Protein AF-A0A537MEM5-F1 (afdb_monomer_lite)

Secondary structure (DSSP, 8-state):
-HHHHHHHHHHHHHHHHHHHHHHHHHHHHHHHHHHHHHTT--HHHHHHHGGGTTHHHHHHHHHHHHHHHHHTT--HHHHHHHHHHHHHHHHHHHHHHHHHHS----------S------------------------

Foldseek 3Di:
DVVVVVLVVQLVVLVVQLVVLLVLQLVQLVVLLVVCVVVVPDLVRCVVCLVVGPVVSLVSNLVSQLSNVVSVVDDSVVSNVVSVVSSVVSSVVSSVVSVVPDDPPPCPDDDDPDDDDDDPDDDDDDDDDDDDDDDDD

Radius of gyration: 28.75 Å; chains: 1; bounding box: 69×54×74 Å

pLDDT: mean 81.08, std 21.17, range [38.53, 98.75]

Structure (mmCIF, N/CA/C/O backbone):
data_AF-A0A537MEM5-F1
#
_entry.id   AF-A0A537MEM5-F1
#
loop_
_atom_site.group_PDB
_atom_site.id
_atom_site.type_symbol
_atom_site.label_atom_id
_atom_site.label_alt_id
_atom_site.label_comp_id
_atom_site.label_asym_id
_atom_site.label_entity_id
_atom_site.label_seq_id
_atom_site.pdbx_PDB_ins_code
_atom_site.Cartn_x
_atom_site.Cartn_y
_atom_site.Cartn_z
_atom_site.occupancy
_atom_site.B_iso_or_equiv
_atom_site.auth_seq_id
_atom_site.auth_comp_id
_atom_site.auth_asym_id
_atom_site.auth_atom_id
_atom_site.pdbx_PDB_model_num
ATOM 1 N N . MET A 1 1 ? 12.668 -12.500 -34.633 1.00 56.66 1 MET A N 1
ATOM 2 C CA . MET A 1 1 ? 11.505 -13.202 -34.043 1.00 56.66 1 MET A CA 1
ATOM 3 C C . MET A 1 1 ? 11.729 -13.620 -32.585 1.00 56.66 1 MET A C 1
ATOM 5 O O . MET A 1 1 ? 10.831 -13.411 -31.787 1.00 56.66 1 MET A O 1
ATOM 9 N N . ILE A 1 2 ? 12.899 -14.153 -32.194 1.00 63.06 2 ILE A N 1
ATOM 10 C CA . ILE A 1 2 ? 13.139 -14.637 -30.811 1.00 63.06 2 ILE A CA 1
ATOM 11 C C . ILE A 1 2 ? 13.128 -13.501 -29.763 1.00 63.06 2 ILE A C 1
ATOM 13 O O . ILE A 1 2 ? 12.541 -13.655 -28.698 1.00 63.06 2 ILE A O 1
ATOM 17 N N . ALA A 1 3 ? 13.690 -12.327 -30.081 1.00 62.81 3 ALA A N 1
ATOM 18 C CA . ALA A 1 3 ? 13.730 -11.184 -29.156 1.00 62.81 3 ALA A CA 1
ATOM 19 C C . ALA A 1 3 ? 12.334 -10.652 -28.765 1.00 62.81 3 ALA A C 1
ATOM 21 O O . ALA A 1 3 ? 12.131 -10.207 -27.638 1.00 62.81 3 ALA A O 1
ATOM 22 N N . THR A 1 4 ? 11.354 -10.737 -29.669 1.00 63.81 4 THR A N 1
ATOM 23 C CA . THR A 1 4 ? 9.981 -10.281 -29.415 1.00 63.81 4 THR A CA 1
ATOM 24 C C . THR A 1 4 ? 9.230 -11.226 -28.474 1.00 63.81 4 THR A C 1
ATOM 26 O O . THR A 1 4 ? 8.445 -10.771 -27.648 1.00 63.81 4 THR A O 1
ATOM 29 N N . ALA A 1 5 ? 9.498 -12.534 -28.555 1.00 65.44 5 ALA A N 1
ATOM 30 C CA . ALA A 1 5 ? 8.875 -13.535 -27.689 1.00 65.44 5 ALA A CA 1
ATOM 31 C C . ALA A 1 5 ? 9.327 -13.403 -26.224 1.00 65.44 5 ALA A C 1
ATOM 33 O O . ALA A 1 5 ? 8.512 -13.521 -25.313 1.00 65.44 5 ALA A O 1
ATOM 34 N N . ILE A 1 6 ? 10.606 -13.087 -25.993 1.00 68.75 6 ILE A N 1
ATOM 35 C CA . ILE A 1 6 ? 11.160 -12.913 -24.641 1.00 68.75 6 ILE A CA 1
ATOM 36 C C . ILE A 1 6 ? 10.555 -11.680 -23.953 1.00 68.75 6 ILE A C 1
ATOM 38 O O . ILE A 1 6 ? 10.200 -11.745 -22.778 1.00 68.75 6 ILE A O 1
ATOM 42 N N . ALA A 1 7 ? 10.369 -10.579 -24.689 1.00 67.44 7 ALA A N 1
ATOM 43 C CA . ALA A 1 7 ? 9.759 -9.364 -24.149 1.00 67.44 7 ALA A CA 1
ATOM 44 C C . ALA A 1 7 ? 8.304 -9.586 -23.692 1.00 67.44 7 ALA A C 1
ATOM 46 O O . ALA A 1 7 ? 7.928 -9.129 -22.617 1.00 67.44 7 ALA A O 1
ATOM 47 N N . MET A 1 8 ? 7.504 -10.339 -24.458 1.00 67.75 8 MET A N 1
ATOM 48 C CA . MET A 1 8 ? 6.109 -10.631 -24.096 1.00 67.75 8 MET A CA 1
ATOM 49 C C . MET A 1 8 ? 5.990 -11.479 -22.818 1.00 67.75 8 MET A C 1
ATOM 51 O O . MET A 1 8 ? 5.125 -11.214 -21.985 1.00 67.75 8 MET A O 1
ATOM 55 N N . LEU A 1 9 ? 6.888 -12.450 -22.621 1.00 70.88 9 LEU A N 1
ATOM 56 C CA . LEU A 1 9 ? 6.905 -13.298 -21.421 1.00 70.88 9 LEU A CA 1
ATOM 57 C C . LEU A 1 9 ? 7.216 -12.500 -20.143 1.00 70.88 9 LEU A C 1
ATOM 59 O O . LEU A 1 9 ? 6.607 -12.738 -19.100 1.00 70.88 9 LEU A O 1
ATOM 63 N N . LEU A 1 10 ? 8.129 -11.527 -20.227 1.00 72.06 10 LEU A N 1
ATOM 64 C CA . LEU A 1 10 ? 8.490 -10.650 -19.106 1.00 72.06 10 LEU A CA 1
ATOM 65 C C . LEU A 1 10 ? 7.326 -9.734 -18.697 1.00 72.06 10 LEU A C 1
ATOM 67 O O . LEU A 1 10 ? 7.068 -9.557 -17.507 1.00 72.06 10 LEU A O 1
ATOM 71 N N . SER A 1 11 ? 6.593 -9.186 -19.670 1.00 70.75 11 SER A N 1
ATOM 72 C CA . SER A 1 11 ? 5.442 -8.315 -19.406 1.00 70.75 11 SER A CA 1
ATOM 73 C C . SER A 1 11 ? 4.258 -9.058 -18.771 1.00 70.75 11 SER A C 1
ATOM 75 O O . SER A 1 11 ? 3.590 -8.500 -17.896 1.00 70.75 11 SER A O 1
ATOM 77 N N . MET A 1 12 ? 4.005 -10.316 -19.161 1.00 73.56 12 MET A N 1
ATOM 78 C CA . MET A 1 12 ? 2.948 -11.141 -18.552 1.00 73.56 12 MET A CA 1
ATOM 79 C C . MET A 1 12 ? 3.265 -11.462 -17.085 1.00 73.56 12 MET A C 1
ATOM 81 O O . MET A 1 12 ? 2.453 -11.176 -16.209 1.00 73.56 12 MET A O 1
ATOM 85 N N . GLN A 1 13 ? 4.484 -11.930 -16.800 1.00 78.19 13 GLN A N 1
ATOM 86 C CA . GLN A 1 13 ? 4.946 -12.222 -15.435 1.00 78.19 13 GLN A CA 1
ATOM 87 C C . GLN A 1 13 ? 4.882 -10.998 -14.509 1.00 78.19 13 GLN A C 1
ATOM 89 O O . GLN A 1 13 ? 4.451 -11.098 -13.356 1.00 78.19 13 GLN A O 1
ATOM 94 N N . ALA A 1 14 ? 5.294 -9.827 -15.006 1.00 78.44 14 ALA A N 1
ATOM 95 C CA . ALA A 1 14 ? 5.217 -8.589 -14.237 1.00 78.44 14 ALA A CA 1
ATOM 96 C C . ALA A 1 14 ? 3.762 -8.236 -13.892 1.00 78.44 14 ALA A C 1
ATOM 98 O O . ALA A 1 14 ? 3.470 -7.894 -12.749 1.00 78.44 14 ALA A O 1
ATOM 99 N N . SER A 1 15 ? 2.842 -8.398 -14.847 1.00 84.69 15 SER A N 1
ATOM 100 C CA . SER A 1 15 ? 1.413 -8.127 -14.651 1.00 84.69 15 SER A CA 1
ATOM 101 C C . SER A 1 15 ? 0.774 -9.062 -13.617 1.00 84.69 15 SER A C 1
ATOM 103 O O . SER A 1 15 ? 0.044 -8.595 -12.737 1.00 84.69 15 SER A O 1
ATOM 105 N N . ASP A 1 16 ? 1.089 -10.359 -13.669 1.00 89.81 16 ASP A N 1
ATOM 106 C CA . ASP A 1 16 ? 0.612 -11.344 -12.690 1.00 89.81 16 ASP A CA 1
ATOM 107 C C . ASP A 1 16 ? 1.156 -11.053 -11.284 1.00 89.81 16 ASP A C 1
ATOM 109 O O . ASP A 1 16 ? 0.413 -11.076 -10.299 1.00 89.81 16 ASP A O 1
ATOM 113 N N . THR A 1 17 ? 2.433 -10.674 -11.188 1.00 93.38 17 THR A N 1
ATOM 114 C CA . THR A 1 17 ? 3.065 -10.279 -9.921 1.00 93.38 17 THR A CA 1
ATOM 115 C C . THR A 1 17 ? 2.418 -9.018 -9.337 1.00 93.38 17 THR A C 1
ATOM 117 O O . THR A 1 17 ? 2.149 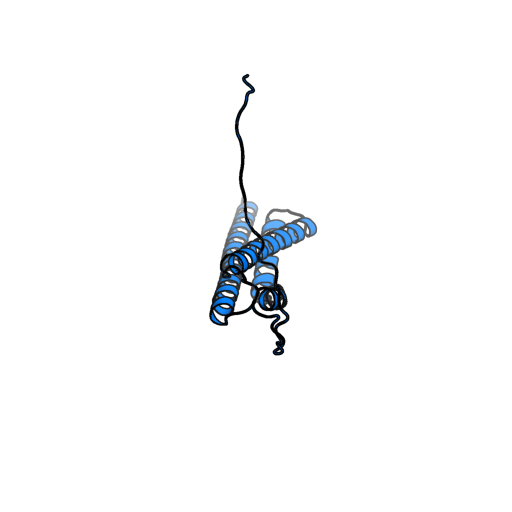-8.957 -8.133 1.00 93.38 17 THR A O 1
ATOM 120 N N . THR A 1 18 ? 2.110 -8.010 -10.162 1.00 95.56 18 THR A N 1
ATOM 121 C CA . THR A 1 18 ? 1.383 -6.808 -9.718 1.00 95.56 18 THR A CA 1
ATOM 122 C C . THR A 1 18 ? -0.021 -7.149 -9.219 1.00 95.56 18 THR A C 1
ATOM 124 O O . THR A 1 18 ? -0.449 -6.619 -8.195 1.00 95.56 18 THR A O 1
ATOM 127 N N . ARG A 1 19 ? -0.743 -8.055 -9.894 1.00 96.56 19 ARG A N 1
ATOM 128 C CA . ARG A 1 19 ? -2.069 -8.506 -9.442 1.00 96.56 19 ARG A CA 1
ATOM 129 C C . ARG A 1 19 ? -1.990 -9.209 -8.085 1.00 96.56 19 ARG A C 1
ATOM 131 O O . ARG A 1 19 ? -2.729 -8.837 -7.177 1.00 96.56 19 ARG A O 1
ATOM 138 N N . ALA A 1 20 ? -1.088 -10.178 -7.936 1.00 97.75 20 ALA A N 1
ATOM 139 C CA . ALA A 1 20 ? -0.946 -10.951 -6.702 1.00 97.75 20 ALA A CA 1
ATOM 140 C C . ALA A 1 20 ? -0.534 -10.072 -5.507 1.00 97.75 20 ALA A C 1
ATOM 142 O O . ALA A 1 20 ? -1.070 -10.205 -4.408 1.00 97.75 20 ALA A O 1
ATOM 143 N N . SER A 1 21 ? 0.389 -9.133 -5.722 1.00 97.94 21 SER A N 1
ATOM 144 C CA . SER A 1 21 ? 0.830 -8.203 -4.675 1.00 97.94 21 SER A CA 1
ATOM 145 C C . SER A 1 21 ? -0.244 -7.176 -4.291 1.00 97.94 21 SER A C 1
ATOM 147 O O . SER A 1 21 ? -0.403 -6.901 -3.100 1.00 97.94 21 SER A O 1
ATOM 149 N N . ARG A 1 22 ? -1.051 -6.680 -5.245 1.00 98.38 22 ARG A N 1
ATOM 150 C CA . ARG A 1 22 ? -2.242 -5.863 -4.938 1.00 98.38 22 ARG A CA 1
ATOM 151 C C . ARG A 1 22 ? -3.222 -6.627 -4.056 1.00 98.38 22 ARG A C 1
ATOM 153 O O . ARG A 1 22 ? -3.731 -6.088 -3.075 1.00 98.38 22 ARG A O 1
ATOM 160 N N . GLU A 1 23 ? -3.505 -7.875 -4.412 1.00 98.44 23 GLU A N 1
ATOM 161 C CA . GLU A 1 23 ? -4.417 -8.722 -3.649 1.00 98.44 23 GLU A CA 1
ATOM 162 C C . GLU A 1 23 ? -3.902 -8.941 -2.221 1.00 98.44 23 GLU A C 1
ATOM 164 O O . GLU A 1 23 ? -4.663 -8.803 -1.266 1.00 98.44 23 GLU A O 1
ATOM 169 N N . ALA A 1 24 ? -2.605 -9.208 -2.050 1.00 98.56 24 ALA A N 1
ATOM 170 C CA . ALA A 1 24 ? -1.995 -9.339 -0.729 1.00 98.56 24 ALA A CA 1
ATOM 171 C C . ALA A 1 24 ? -2.135 -8.052 0.102 1.00 98.56 24 ALA A C 1
ATOM 173 O O . ALA A 1 24 ? -2.564 -8.109 1.256 1.00 98.56 24 ALA A O 1
ATOM 174 N N . PHE A 1 25 ? -1.840 -6.892 -0.495 1.00 98.69 25 PHE A N 1
ATOM 175 C CA . PHE A 1 25 ? -1.947 -5.601 0.183 1.00 98.69 25 PHE A CA 1
ATOM 176 C C . PHE A 1 25 ? -3.387 -5.277 0.587 1.00 98.69 25 PHE A C 1
ATOM 178 O O . PHE A 1 25 ? -3.658 -5.028 1.759 1.00 98.69 25 PHE A O 1
ATOM 185 N N . THR A 1 26 ? -4.332 -5.362 -0.349 1.00 98.38 26 THR A N 1
ATOM 186 C CA . THR A 1 26 ? -5.758 -5.094 -0.085 1.00 98.38 26 THR A CA 1
ATOM 187 C C . THR A 1 26 ? -6.361 -6.077 0.918 1.00 98.38 26 THR A C 1
ATOM 189 O O . THR A 1 26 ? -7.139 -5.676 1.781 1.00 98.38 26 THR A O 1
ATOM 192 N N . ARG A 1 27 ? -5.955 -7.352 0.890 1.00 98.62 27 ARG A N 1
ATOM 193 C CA . ARG A 1 27 ? -6.356 -8.343 1.895 1.00 98.62 27 ARG A CA 1
ATOM 194 C C . ARG A 1 27 ? -5.813 -8.000 3.281 1.00 98.62 27 ARG A C 1
ATOM 196 O O . ARG A 1 27 ? -6.536 -8.155 4.262 1.00 98.62 27 ARG A O 1
ATOM 203 N N . CYS A 1 28 ? -4.565 -7.544 3.376 1.00 98.75 28 CYS A N 1
ATOM 204 C CA . CYS A 1 28 ? -3.997 -7.094 4.643 1.00 98.75 28 CYS A CA 1
ATOM 205 C C . CYS A 1 28 ? -4.752 -5.871 5.190 1.00 98.75 28 CYS A C 1
ATOM 207 O O . CYS A 1 28 ? -5.163 -5.888 6.350 1.00 98.75 28 CYS A O 1
ATOM 209 N N . LEU A 1 29 ? -5.008 -4.860 4.348 1.00 98.50 29 LEU A N 1
ATOM 210 C CA . LEU A 1 29 ? -5.780 -3.675 4.736 1.00 98.50 29 LEU A CA 1
ATOM 211 C C . LEU A 1 29 ? -7.189 -4.048 5.213 1.00 98.50 29 LEU A C 1
ATOM 213 O O . LEU A 1 29 ? -7.625 -3.560 6.252 1.00 98.50 29 LEU A O 1
ATOM 217 N N . GLY A 1 30 ? -7.867 -4.958 4.507 1.00 98.06 30 GLY A N 1
ATOM 218 C CA . GLY A 1 30 ? -9.179 -5.470 4.906 1.00 98.06 30 GLY A CA 1
ATOM 219 C C . GLY A 1 30 ? -9.162 -6.099 6.297 1.00 98.06 30 GLY A C 1
ATOM 220 O O . GLY A 1 30 ? -9.921 -5.675 7.160 1.00 98.06 30 GLY A O 1
ATOM 221 N N . ARG A 1 31 ? -8.224 -7.018 6.567 1.00 98.50 31 ARG A N 1
ATOM 222 C CA . ARG A 1 31 ? -8.075 -7.613 7.909 1.00 98.50 31 ARG A CA 1
ATOM 223 C C . ARG A 1 31 ? -7.772 -6.571 8.983 1.00 98.50 31 ARG A C 1
ATOM 225 O O . ARG A 1 31 ? -8.263 -6.689 10.102 1.00 98.50 31 ARG A O 1
ATOM 232 N N . PHE A 1 32 ? -6.946 -5.571 8.676 1.00 98.19 32 PHE A N 1
ATOM 233 C CA . PHE A 1 32 ? -6.642 -4.502 9.624 1.00 98.19 32 PHE A CA 1
ATOM 234 C C . PHE A 1 32 ? -7.889 -3.671 9.959 1.00 98.19 32 PHE A C 1
ATOM 236 O O . PHE A 1 32 ? -8.119 -3.370 11.129 1.00 98.19 32 PHE A O 1
ATOM 243 N N . VAL A 1 33 ? -8.707 -3.331 8.959 1.00 97.69 33 VAL A N 1
ATOM 244 C CA . VAL A 1 33 ? -9.993 -2.644 9.158 1.00 97.69 33 VAL A CA 1
ATOM 245 C C . VAL A 1 33 ? -10.936 -3.502 9.992 1.00 97.69 33 VAL A C 1
ATOM 247 O O . VAL A 1 33 ? -11.404 -3.034 11.027 1.00 97.69 33 VAL A O 1
ATOM 250 N N . ASP A 1 34 ? -11.155 -4.755 9.596 1.00 96.75 34 ASP A N 1
ATOM 251 C CA . ASP A 1 34 ? -12.096 -5.652 10.271 1.00 96.75 34 ASP A CA 1
ATOM 252 C C . ASP A 1 34 ? -11.677 -5.878 11.740 1.00 96.75 34 ASP A C 1
ATOM 254 O O . ASP A 1 34 ? -12.465 -5.634 12.650 1.00 96.75 34 ASP A O 1
ATOM 258 N N . SER A 1 35 ? -10.400 -6.188 12.000 1.00 97.25 35 SER A N 1
ATOM 259 C CA . SER A 1 35 ? -9.881 -6.339 13.374 1.00 97.25 35 SER A CA 1
ATOM 260 C C . SER A 1 35 ? -9.940 -5.048 14.196 1.00 97.25 35 SER A C 1
ATOM 262 O O . SER A 1 35 ? -10.143 -5.089 15.408 1.00 97.25 35 SER A O 1
ATOM 264 N N . SER A 1 36 ? -9.785 -3.883 13.563 1.00 96.81 36 SER A N 1
ATOM 265 C CA . SER A 1 36 ? -9.920 -2.593 14.245 1.00 96.81 36 SER A CA 1
ATOM 266 C C . SER A 1 36 ? -11.368 -2.307 14.639 1.00 96.81 36 SER A C 1
ATOM 268 O O . SER A 1 36 ? -11.601 -1.715 15.692 1.00 96.81 36 SER A O 1
ATOM 270 N N . MET A 1 37 ? -12.331 -2.745 13.826 1.00 94.94 37 MET A N 1
ATOM 271 C CA . MET A 1 37 ? -13.754 -2.670 14.155 1.00 94.94 37 MET A CA 1
ATOM 272 C C . MET A 1 37 ? -14.116 -3.638 15.285 1.00 94.94 37 MET A C 1
ATOM 274 O O . MET A 1 37 ? -14.778 -3.231 16.235 1.00 94.94 37 MET A O 1
ATOM 278 N N . GLU A 1 38 ? -13.637 -4.884 15.231 1.00 95.06 38 GLU A N 1
ATOM 279 C CA . GLU A 1 38 ? -13.842 -5.881 16.294 1.00 95.06 38 GLU A CA 1
ATOM 280 C C . GLU A 1 38 ? -13.243 -5.430 17.633 1.00 95.06 38 GLU A C 1
ATOM 282 O O . GLU A 1 38 ? -13.842 -5.629 18.688 1.00 95.06 38 GLU A O 1
ATOM 287 N N . ALA A 1 39 ? -12.086 -4.765 17.591 1.00 95.56 39 ALA A N 1
ATOM 288 C CA . ALA A 1 39 ? -11.447 -4.170 18.760 1.00 95.56 39 ALA A CA 1
ATOM 289 C C . ALA A 1 39 ? -12.115 -2.865 19.236 1.00 95.56 39 ALA A C 1
ATOM 291 O O . ALA A 1 39 ? -11.678 -2.294 20.236 1.00 95.56 39 ALA A O 1
ATOM 292 N N . GLY A 1 40 ? -13.134 -2.362 18.530 1.00 94.50 40 GLY A N 1
ATOM 293 C CA . GLY A 1 40 ? -13.824 -1.120 18.877 1.00 94.50 40 GLY A CA 1
ATOM 294 C C . GLY A 1 40 ? -12.924 0.116 18.823 1.00 94.50 40 GLY A C 1
ATOM 295 O O . GLY A 1 40 ? -13.107 1.037 19.621 1.00 94.50 40 GLY A O 1
ATOM 296 N N . LYS A 1 41 ? -11.928 0.142 17.924 1.00 94.69 41 LYS A N 1
ATOM 297 C CA . LYS A 1 41 ? -11.027 1.294 17.803 1.00 94.69 41 LYS A CA 1
ATOM 298 C C . LYS A 1 41 ? -11.806 2.549 17.431 1.00 94.69 41 LYS A C 1
ATOM 300 O O . LYS A 1 41 ? -12.717 2.522 16.602 1.00 94.69 41 LYS A O 1
ATOM 305 N N . THR A 1 42 ? -11.391 3.673 18.001 1.00 94.12 42 THR A N 1
ATOM 306 C CA . THR A 1 42 ? -11.888 4.988 17.591 1.00 94.12 42 THR A CA 1
ATOM 307 C C . THR A 1 42 ? -11.245 5.427 16.275 1.00 94.12 42 THR A C 1
ATOM 309 O O . THR A 1 42 ? -10.158 4.968 15.910 1.00 94.12 42 THR A O 1
ATOM 312 N N . ALA A 1 43 ? -11.870 6.388 15.588 1.00 92.31 43 ALA A N 1
ATOM 313 C CA . ALA A 1 43 ? -11.311 7.022 14.390 1.00 92.31 43 ALA A CA 1
ATOM 314 C C . ALA A 1 43 ? -9.883 7.555 14.602 1.00 92.31 43 ALA A C 1
ATOM 316 O O . ALA A 1 43 ? -9.028 7.409 13.727 1.00 92.31 43 ALA A O 1
ATOM 317 N N . ALA A 1 44 ? -9.607 8.131 15.776 1.00 93.25 44 ALA A N 1
ATOM 318 C CA . ALA A 1 44 ? -8.289 8.660 16.115 1.00 93.25 44 ALA A CA 1
ATOM 319 C C . ALA A 1 44 ? -7.241 7.546 16.282 1.00 93.25 44 ALA A C 1
ATOM 321 O O . ALA A 1 44 ? -6.146 7.652 15.733 1.00 93.25 44 ALA A O 1
ATOM 322 N N . GLN A 1 45 ? -7.584 6.463 16.990 1.00 95.31 45 GLN A N 1
ATOM 323 C CA . GLN A 1 45 ? -6.691 5.310 17.171 1.00 95.31 45 GLN A CA 1
ATOM 324 C C . GLN A 1 45 ? -6.377 4.636 15.835 1.00 95.31 45 GLN A C 1
ATOM 326 O O . GLN A 1 45 ? -5.216 4.379 15.524 1.00 95.31 45 GLN A O 1
ATOM 331 N N . PHE A 1 46 ? -7.406 4.411 15.016 1.00 96.25 46 PHE A N 1
ATOM 332 C CA . PHE A 1 46 ? -7.235 3.843 13.686 1.00 96.25 46 PHE A CA 1
ATOM 333 C C . PHE A 1 46 ? -6.324 4.714 12.815 1.00 96.25 46 PHE A C 1
ATOM 335 O O . PHE A 1 46 ? -5.355 4.209 12.257 1.00 96.25 46 PHE A O 1
ATOM 342 N N . SER A 1 47 ? -6.576 6.026 12.752 1.00 93.50 47 SER A N 1
ATOM 343 C CA . SER A 1 47 ? -5.799 6.955 11.914 1.00 93.50 47 SER A CA 1
ATOM 344 C C . SER A 1 47 ? -4.323 7.045 12.317 1.00 93.50 47 SER A C 1
ATOM 346 O O . SER A 1 47 ? -3.476 7.300 11.465 1.00 93.50 47 SER A O 1
ATOM 348 N N . ALA A 1 48 ? -3.998 6.824 13.594 1.00 95.69 48 ALA A N 1
ATOM 349 C CA . ALA A 1 48 ? -2.617 6.815 14.073 1.00 95.69 48 ALA A CA 1
ATOM 350 C C . ALA A 1 48 ? -1.850 5.546 13.657 1.00 95.69 48 ALA A C 1
ATOM 352 O O . ALA A 1 48 ? -0.662 5.612 13.347 1.00 95.69 48 ALA A O 1
ATOM 353 N N . GLU A 1 49 ? -2.519 4.392 13.632 1.00 95.19 49 GLU A N 1
ATOM 354 C CA . GLU A 1 49 ? -1.886 3.093 13.369 1.00 95.19 49 GLU A CA 1
ATOM 355 C C . GLU A 1 49 ? -1.925 2.690 11.887 1.00 95.19 49 GLU A C 1
ATOM 357 O O . GLU A 1 49 ? -0.978 2.096 11.364 1.00 95.19 49 GLU A O 1
ATOM 362 N N . PHE A 1 50 ? -3.009 3.034 11.188 1.00 96.25 50 PHE A N 1
ATOM 363 C CA . PHE A 1 50 ? -3.275 2.632 9.808 1.00 96.25 50 PHE A CA 1
ATOM 364 C C . PHE A 1 50 ? -2.151 2.974 8.810 1.00 96.25 50 PHE A C 1
ATOM 366 O O . PHE A 1 50 ? -1.846 2.123 7.967 1.00 96.25 50 PHE A O 1
ATOM 373 N N . PRO A 1 51 ? -1.463 4.136 8.886 1.00 92.81 51 PRO A N 1
ATOM 374 C CA . PRO A 1 51 ? -0.372 4.460 7.965 1.00 92.81 51 PRO A CA 1
ATOM 375 C C . PRO A 1 51 ? 0.787 3.454 7.990 1.00 92.81 51 PRO A C 1
ATOM 377 O O . PRO A 1 51 ? 1.446 3.270 6.971 1.00 92.81 51 PRO A O 1
ATOM 380 N N . GLN A 1 52 ? 1.020 2.788 9.125 1.00 92.75 52 GLN A N 1
ATOM 381 C CA . GLN A 1 52 ? 2.093 1.799 9.293 1.00 92.75 52 GLN A CA 1
ATOM 382 C C . GLN A 1 52 ? 1.616 0.354 9.084 1.00 92.75 52 GLN A C 1
ATOM 384 O O . GLN A 1 52 ? 2.433 -0.562 8.973 1.00 92.75 52 GLN A O 1
ATOM 389 N N . ALA A 1 53 ? 0.302 0.129 8.995 1.00 95.50 53 ALA A N 1
ATOM 390 C CA . ALA A 1 53 ? -0.249 -1.189 8.718 1.00 95.50 53 ALA A CA 1
ATOM 391 C C . ALA A 1 53 ? 0.203 -1.700 7.340 1.00 95.50 53 ALA A C 1
ATOM 393 O O . ALA A 1 53 ? 0.307 -0.930 6.376 1.00 95.50 53 ALA A O 1
ATOM 394 N N . CYS A 1 54 ? 0.429 -3.015 7.252 1.00 98.12 54 CYS A N 1
ATOM 395 C CA . CYS A 1 54 ? 0.709 -3.727 6.001 1.00 98.12 54 CYS A CA 1
ATOM 396 C C . CYS A 1 54 ? 1.962 -3.241 5.248 1.00 98.12 54 CYS A C 1
ATOM 398 O O . CYS A 1 54 ? 1.999 -3.274 4.018 1.00 98.12 54 CYS A O 1
ATOM 400 N N . ALA A 1 55 ? 2.987 -2.758 5.963 1.00 97.50 55 ALA A N 1
ATOM 401 C CA . ALA A 1 55 ? 4.201 -2.198 5.358 1.00 97.50 55 ALA A CA 1
ATOM 402 C C . ALA A 1 55 ? 4.932 -3.192 4.431 1.00 97.50 55 ALA A C 1
ATOM 404 O O . ALA A 1 55 ? 5.464 -2.806 3.386 1.00 97.50 55 ALA A O 1
ATOM 405 N N . THR A 1 56 ? 4.934 -4.481 4.780 1.00 98.00 56 THR A N 1
ATOM 406 C CA . THR A 1 56 ? 5.555 -5.536 3.970 1.00 98.00 56 THR A CA 1
ATOM 407 C C . THR A 1 56 ? 4.833 -5.709 2.634 1.00 98.00 56 THR A C 1
ATOM 409 O O . THR A 1 56 ? 5.466 -5.661 1.578 1.00 98.00 56 THR A O 1
ATOM 412 N N . GLU A 1 57 ? 3.510 -5.856 2.658 1.00 98.44 57 GLU A N 1
ATOM 413 C CA . GLU A 1 57 ? 2.681 -6.011 1.464 1.00 98.44 57 GLU A CA 1
ATOM 414 C C . GLU A 1 57 ? 2.669 -4.736 0.616 1.00 98.44 57 GLU A C 1
ATOM 416 O O . GLU A 1 57 ? 2.744 -4.816 -0.610 1.00 98.44 57 GLU A O 1
ATOM 421 N N . GLN A 1 58 ? 2.656 -3.560 1.251 1.00 98.38 58 GLN A N 1
ATOM 422 C CA . GLN A 1 58 ? 2.785 -2.268 0.579 1.00 98.38 58 GLN A CA 1
ATOM 423 C C . GLN A 1 58 ? 4.097 -2.184 -0.208 1.00 98.38 58 GLN A C 1
ATOM 425 O O . GLN A 1 58 ? 4.093 -1.799 -1.375 1.00 98.38 58 GLN A O 1
ATOM 430 N N . SER A 1 59 ? 5.221 -2.566 0.407 1.00 98.25 59 SER A N 1
ATOM 431 C CA . SER A 1 59 ? 6.530 -2.570 -0.254 1.00 98.25 59 SER A CA 1
ATOM 432 C C . SER A 1 59 ? 6.568 -3.549 -1.432 1.00 98.25 59 SER A C 1
ATOM 434 O O . SER A 1 59 ? 7.034 -3.199 -2.519 1.00 98.25 59 SER A O 1
ATOM 436 N N . ALA A 1 60 ? 6.012 -4.753 -1.259 1.00 98.12 60 ALA A N 1
ATOM 437 C CA . ALA A 1 60 ? 5.906 -5.739 -2.332 1.00 98.12 60 ALA A CA 1
ATOM 438 C C . ALA A 1 60 ? 5.067 -5.218 -3.511 1.00 98.12 60 ALA A C 1
ATOM 440 O O . ALA A 1 60 ? 5.492 -5.321 -4.663 1.00 98.12 60 ALA A O 1
ATOM 441 N N . PHE A 1 61 ? 3.915 -4.604 -3.227 1.00 98.56 61 PHE A N 1
ATOM 442 C CA . PHE A 1 61 ? 3.043 -4.029 -4.247 1.00 98.56 61 PHE A CA 1
ATOM 443 C C . PHE A 1 61 ? 3.696 -2.843 -4.963 1.00 98.56 61 PHE A C 1
ATOM 445 O O . PHE A 1 61 ? 3.716 -2.811 -6.194 1.00 98.56 61 PHE A O 1
ATOM 452 N N . ARG A 1 62 ? 4.341 -1.936 -4.216 1.00 98.50 62 ARG A N 1
ATOM 453 C CA . ARG A 1 62 ? 5.122 -0.822 -4.775 1.00 98.50 62 ARG A CA 1
ATOM 454 C C . ARG A 1 62 ? 6.157 -1.319 -5.779 1.00 98.50 62 ARG A C 1
ATOM 456 O O . ARG A 1 62 ? 6.227 -0.831 -6.904 1.00 98.50 62 ARG A O 1
ATOM 463 N N . ASN A 1 63 ? 6.951 -2.313 -5.386 1.00 97.94 63 ASN A N 1
ATOM 464 C CA . ASN A 1 63 ? 7.999 -2.865 -6.239 1.00 97.94 63 ASN A CA 1
ATOM 465 C C . ASN A 1 63 ? 7.425 -3.547 -7.487 1.00 97.94 63 ASN A C 1
ATOM 467 O O . ASN A 1 63 ? 7.996 -3.406 -8.569 1.00 97.94 63 ASN A O 1
ATOM 471 N N . ALA A 1 64 ? 6.290 -4.239 -7.361 1.00 97.62 64 ALA A N 1
ATOM 472 C CA . ALA A 1 64 ? 5.636 -4.895 -8.486 1.00 97.62 64 ALA A CA 1
ATOM 473 C C . ALA A 1 64 ? 5.075 -3.898 -9.512 1.00 97.62 64 ALA A C 1
ATOM 475 O O . ALA A 1 64 ? 5.194 -4.145 -10.711 1.00 97.62 64 ALA A O 1
ATOM 476 N N . ILE A 1 65 ? 4.499 -2.771 -9.076 1.00 97.50 65 ILE A N 1
ATOM 477 C CA . ILE A 1 65 ? 4.062 -1.697 -9.988 1.00 97.50 65 ILE A CA 1
ATOM 478 C C . ILE A 1 65 ? 5.265 -1.131 -10.731 1.00 97.50 65 ILE A C 1
ATOM 480 O O . ILE A 1 65 ? 5.255 -1.052 -11.958 1.00 97.50 65 ILE A O 1
ATOM 484 N N . ILE A 1 66 ? 6.338 -0.807 -10.004 1.00 96.94 66 ILE A N 1
ATOM 485 C CA . ILE A 1 66 ? 7.502 -0.201 -10.641 1.00 96.94 66 ILE A CA 1
ATOM 486 C C . ILE A 1 66 ? 8.137 -1.157 -11.659 1.00 96.94 66 ILE A C 1
ATOM 488 O O . ILE A 1 66 ? 8.521 -0.733 -12.749 1.00 96.94 66 ILE A O 1
ATOM 492 N N . ALA A 1 67 ? 8.222 -2.451 -11.344 1.00 94.94 67 ALA A N 1
ATOM 493 C CA . ALA A 1 67 ? 8.710 -3.464 -12.277 1.00 94.94 67 ALA A CA 1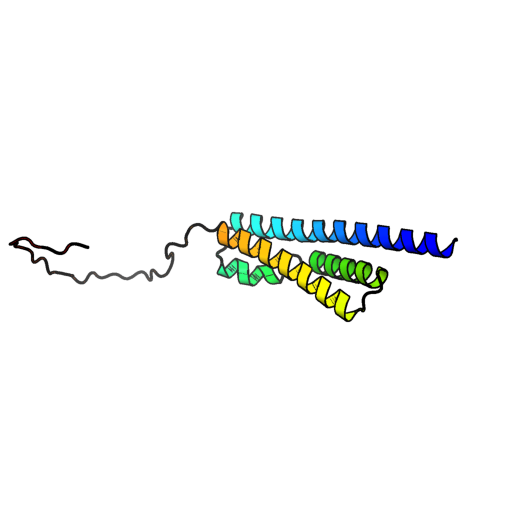
ATOM 494 C C . ALA A 1 67 ? 7.832 -3.567 -13.540 1.00 94.94 67 ALA A C 1
ATOM 496 O O . ALA A 1 67 ? 8.361 -3.598 -14.650 1.00 94.94 67 ALA A O 1
ATOM 497 N N . ARG A 1 68 ? 6.501 -3.564 -13.392 1.00 95.06 68 ARG A N 1
ATOM 498 C CA . ARG A 1 68 ? 5.549 -3.587 -14.517 1.00 95.06 68 ARG A CA 1
ATOM 499 C C . ARG A 1 68 ? 5.685 -2.359 -15.415 1.00 95.06 68 ARG A C 1
ATOM 501 O O . ARG A 1 68 ? 5.758 -2.490 -16.639 1.00 95.06 68 ARG A O 1
ATOM 508 N N . ASP A 1 69 ? 5.732 -1.174 -14.822 1.00 95.06 69 ASP A N 1
ATOM 509 C CA . ASP A 1 69 ? 5.741 0.083 -15.568 1.00 95.06 69 ASP A CA 1
ATOM 510 C C . ASP A 1 69 ? 7.084 0.285 -16.280 1.00 95.06 69 ASP A C 1
ATOM 512 O O . ASP A 1 69 ? 7.126 0.655 -17.454 1.00 95.06 69 ASP A O 1
ATOM 516 N N . THR A 1 70 ? 8.196 -0.058 -15.625 1.00 93.31 70 THR A N 1
ATOM 517 C CA . THR A 1 70 ? 9.520 -0.028 -16.265 1.00 93.31 70 THR A CA 1
ATOM 518 C C . THR A 1 70 ? 9.664 -1.083 -17.366 1.00 93.31 70 THR A C 1
ATOM 520 O O . THR A 1 70 ? 10.234 -0.782 -18.416 1.00 93.31 70 THR A O 1
ATOM 523 N N . ALA A 1 71 ? 9.075 -2.278 -17.215 1.00 91.12 71 ALA A N 1
ATOM 524 C CA . ALA A 1 71 ? 8.978 -3.262 -18.302 1.00 91.12 71 ALA A CA 1
ATOM 525 C C . ALA A 1 71 ? 8.150 -2.738 -19.494 1.00 91.12 71 ALA A C 1
ATOM 527 O O . ALA A 1 71 ? 8.398 -3.114 -20.641 1.00 91.12 71 ALA A O 1
ATOM 528 N N . SER A 1 72 ? 7.222 -1.815 -19.230 1.00 88.81 72 SER A N 1
ATOM 529 C CA . SER A 1 72 ? 6.409 -1.103 -20.225 1.00 88.81 72 SER A CA 1
ATOM 530 C C . SER A 1 72 ? 7.072 0.182 -20.748 1.00 88.81 72 SER A C 1
ATOM 532 O O . SER A 1 72 ? 6.445 0.948 -21.474 1.00 88.81 72 SER A O 1
ATOM 534 N N . ARG A 1 73 ? 8.365 0.385 -20.445 1.00 91.56 73 ARG A N 1
ATOM 535 C CA . ARG A 1 73 ? 9.208 1.524 -20.855 1.00 91.56 73 ARG A CA 1
ATOM 536 C C . ARG A 1 73 ? 8.879 2.874 -20.201 1.00 91.56 73 ARG A C 1
ATOM 538 O O . ARG A 1 73 ? 9.358 3.898 -20.689 1.00 91.56 73 ARG A O 1
ATOM 545 N N . SER A 1 74 ? 8.147 2.898 -19.088 1.00 93.88 74 SER A N 1
ATOM 546 C CA . SER A 1 74 ? 8.024 4.106 -18.260 1.00 93.88 74 SER A CA 1
ATOM 547 C C . SER A 1 74 ? 9.355 4.461 -17.593 1.00 93.88 74 SER A C 1
ATOM 549 O O . SER A 1 74 ? 10.185 3.594 -17.301 1.00 93.88 74 SER A O 1
ATOM 551 N N . THR A 1 75 ? 9.561 5.750 -17.308 1.00 97.06 75 THR A N 1
ATOM 552 C CA . THR A 1 75 ? 10.703 6.185 -16.494 1.00 97.06 75 THR A CA 1
ATOM 553 C C . THR A 1 75 ? 10.541 5.698 -15.057 1.00 97.06 75 THR A C 1
ATOM 555 O O . THR A 1 75 ? 9.426 5.523 -14.564 1.00 97.06 75 THR A O 1
ATOM 558 N N . ARG A 1 76 ? 11.663 5.524 -14.349 1.00 95.25 76 ARG A N 1
ATOM 559 C CA . ARG A 1 76 ? 11.645 5.128 -12.934 1.00 95.25 76 ARG A CA 1
ATOM 560 C C . ARG A 1 76 ? 10.824 6.099 -12.075 1.00 95.25 76 ARG A C 1
ATOM 562 O O . ARG A 1 76 ? 10.041 5.637 -11.258 1.00 95.25 76 ARG A O 1
ATOM 569 N N . ALA A 1 77 ? 10.962 7.406 -12.302 1.00 97.81 77 ALA A N 1
ATOM 570 C CA . ALA A 1 77 ? 10.219 8.429 -11.566 1.00 97.81 77 ALA A CA 1
ATOM 571 C C . ALA A 1 77 ? 8.699 8.337 -11.803 1.00 97.81 77 ALA A C 1
ATOM 573 O O . ALA A 1 77 ? 7.932 8.342 -10.847 1.00 97.81 77 ALA A O 1
ATOM 574 N N . SER A 1 78 ? 8.260 8.173 -13.058 1.00 97.81 78 SER A N 1
ATOM 575 C CA . SER A 1 78 ? 6.832 8.015 -13.384 1.00 97.81 78 SER A CA 1
ATOM 576 C C . SER A 1 78 ? 6.248 6.714 -12.820 1.00 97.81 78 SER A C 1
ATOM 578 O O . SER A 1 78 ? 5.115 6.688 -12.342 1.00 97.81 78 SER A O 1
ATOM 580 N N . ALA A 1 79 ? 7.038 5.640 -12.814 1.00 97.75 79 ALA A N 1
ATOM 581 C CA . ALA A 1 79 ? 6.653 4.371 -12.209 1.00 97.75 79 ALA A CA 1
ATOM 582 C C . ALA A 1 79 ? 6.539 4.462 -10.673 1.00 97.75 79 ALA A C 1
ATOM 584 O O . ALA A 1 79 ? 5.670 3.835 -10.072 1.00 97.75 79 ALA A O 1
ATOM 585 N N . GLU A 1 80 ? 7.399 5.250 -10.022 1.00 98.31 80 GLU A N 1
ATOM 586 C CA . GLU A 1 80 ? 7.319 5.515 -8.581 1.00 98.31 80 GLU A CA 1
ATOM 587 C C . GLU A 1 80 ? 6.105 6.373 -8.217 1.00 98.31 80 GLU A C 1
ATOM 589 O O . GLU A 1 80 ? 5.433 6.062 -7.236 1.00 98.31 80 GLU A O 1
ATOM 594 N N . GLU A 1 81 ? 5.787 7.394 -9.015 1.00 98.44 81 GLU A N 1
ATOM 595 C CA . GLU A 1 81 ? 4.569 8.197 -8.857 1.00 98.44 81 GLU A CA 1
ATOM 596 C C . GLU A 1 81 ? 3.313 7.331 -8.997 1.00 98.44 81 GLU A C 1
ATOM 598 O O . GLU A 1 81 ? 2.450 7.349 -8.120 1.00 98.44 81 GLU A O 1
ATOM 603 N N . SER A 1 82 ? 3.262 6.494 -10.038 1.00 97.56 82 SER A N 1
ATOM 604 C CA . SER A 1 82 ? 2.160 5.550 -10.259 1.00 97.56 82 SER A CA 1
ATOM 605 C C . SER A 1 82 ? 2.006 4.596 -9.075 1.00 97.56 82 SER A C 1
ATOM 607 O O . SER A 1 82 ? 0.905 4.403 -8.565 1.00 97.56 82 SER A O 1
ATOM 609 N N . ALA A 1 83 ? 3.117 4.043 -8.578 1.00 98.19 83 ALA A N 1
ATOM 610 C CA . ALA A 1 83 ? 3.095 3.150 -7.428 1.00 98.19 83 ALA A CA 1
ATOM 611 C C . ALA A 1 83 ? 2.602 3.834 -6.147 1.00 98.19 83 ALA A C 1
ATOM 613 O O . ALA A 1 83 ? 1.859 3.221 -5.380 1.00 98.19 83 ALA A O 1
ATOM 614 N N . ASN A 1 84 ? 2.990 5.090 -5.918 1.00 98.44 84 ASN A N 1
ATOM 615 C CA . ASN A 1 84 ? 2.519 5.861 -4.772 1.00 98.44 84 ASN A CA 1
ATOM 616 C C . ASN A 1 84 ? 1.015 6.151 -4.884 1.00 98.44 84 ASN A C 1
ATOM 618 O O . ASN A 1 84 ? 0.292 5.878 -3.930 1.00 98.44 84 ASN A O 1
ATOM 622 N N . ALA A 1 85 ? 0.534 6.592 -6.050 1.00 98.38 85 ALA A N 1
ATOM 623 C CA . ALA A 1 85 ? -0.883 6.881 -6.278 1.00 98.38 85 ALA A CA 1
ATOM 624 C C . ALA A 1 85 ? -1.775 5.641 -6.074 1.00 98.38 85 ALA A C 1
ATOM 626 O O . ALA A 1 85 ? -2.799 5.711 -5.401 1.00 98.38 85 ALA A O 1
ATOM 627 N N . GLU A 1 86 ? -1.360 4.479 -6.588 1.00 98.25 86 GLU A N 1
ATOM 628 C CA . GLU A 1 86 ? -2.079 3.207 -6.410 1.00 98.25 86 GLU A CA 1
ATOM 629 C C . GLU A 1 86 ? -2.155 2.772 -4.932 1.00 98.25 86 GLU A C 1
ATOM 631 O O . GLU A 1 86 ? -3.145 2.192 -4.479 1.00 98.25 86 GLU A O 1
ATOM 636 N N . ILE A 1 87 ? -1.096 3.035 -4.165 1.00 98.44 87 ILE A N 1
ATOM 637 C CA . ILE A 1 87 ? -1.024 2.732 -2.733 1.00 98.44 87 ILE A CA 1
ATOM 638 C C . ILE A 1 87 ? -1.882 3.699 -1.919 1.00 98.44 87 ILE A C 1
ATOM 640 O O . ILE A 1 87 ? -2.560 3.270 -0.983 1.00 98.44 87 ILE A O 1
ATOM 644 N N . GLU A 1 88 ? -1.834 4.986 -2.248 1.00 98.12 88 GLU A N 1
ATOM 645 C CA . GLU A 1 88 ? -2.623 6.031 -1.600 1.00 98.12 88 GLU A CA 1
ATOM 646 C C . GLU A 1 88 ? -4.116 5.817 -1.829 1.00 98.12 88 GLU A C 1
ATOM 648 O O . GLU A 1 88 ? -4.867 5.854 -0.859 1.00 98.12 88 GLU A O 1
ATOM 653 N N . ASP A 1 89 ? -4.533 5.493 -3.055 1.00 98.12 89 ASP A N 1
ATOM 654 C CA . ASP A 1 89 ? -5.925 5.161 -3.373 1.00 98.12 89 ASP A CA 1
ATOM 655 C C . ASP A 1 89 ? -6.421 3.963 -2.553 1.00 98.12 89 ASP A C 1
ATOM 657 O O . ASP A 1 89 ? -7.443 4.038 -1.869 1.00 98.12 89 ASP A O 1
ATOM 661 N N . ALA A 1 90 ? -5.654 2.868 -2.524 1.00 97.38 90 ALA A N 1
ATOM 662 C CA . ALA A 1 90 ? -6.008 1.712 -1.709 1.00 97.38 90 ALA A CA 1
ATOM 663 C C . ALA A 1 90 ? -6.127 2.086 -0.221 1.00 97.38 90 ALA A C 1
ATOM 665 O O . ALA A 1 90 ? -7.099 1.715 0.438 1.00 97.38 90 ALA A O 1
ATOM 666 N N . ARG A 1 91 ? -5.178 2.857 0.323 1.00 97.62 91 ARG A N 1
ATOM 667 C CA . ARG A 1 91 ? -5.237 3.314 1.720 1.00 97.62 91 ARG A CA 1
ATOM 668 C C . ARG A 1 91 ? -6.452 4.204 1.973 1.00 97.62 91 ARG A C 1
ATOM 670 O O . ARG A 1 91 ? -7.148 3.989 2.962 1.00 97.62 91 ARG A O 1
ATOM 677 N N . PHE A 1 92 ? -6.725 5.156 1.088 1.00 97.31 92 PHE A N 1
ATOM 678 C CA . PHE A 1 92 ? -7.877 6.044 1.181 1.00 97.31 92 PHE A CA 1
ATOM 679 C C . PHE A 1 92 ? -9.183 5.247 1.233 1.00 97.31 92 PHE A C 1
ATOM 681 O O . PHE A 1 92 ? -9.954 5.419 2.174 1.00 97.31 92 PHE A O 1
ATOM 688 N N . ASN A 1 93 ? -9.374 4.303 0.308 1.00 97.12 93 ASN A N 1
ATOM 689 C CA . ASN A 1 93 ? -10.581 3.481 0.221 1.00 97.12 93 ASN A CA 1
ATOM 690 C C . ASN A 1 93 ? -10.832 2.650 1.494 1.00 97.12 93 ASN A C 1
ATOM 692 O O . ASN A 1 93 ? -11.962 2.552 1.973 1.00 97.12 93 ASN A O 1
ATOM 696 N N . PHE A 1 94 ? -9.787 2.065 2.086 1.00 97.88 94 PHE A N 1
ATOM 697 C CA . PHE A 1 94 ? -9.936 1.291 3.326 1.00 97.88 94 PHE A CA 1
ATOM 698 C C . PHE A 1 94 ? -10.094 2.169 4.574 1.00 97.88 94 PHE A C 1
ATOM 700 O O . PHE A 1 94 ? -10.808 1.779 5.499 1.00 97.88 94 PHE A O 1
ATOM 707 N N . ASN A 1 95 ? -9.483 3.355 4.601 1.00 96.62 95 ASN A N 1
ATOM 708 C CA . ASN A 1 95 ? -9.739 4.334 5.652 1.00 96.62 95 ASN A CA 1
ATOM 709 C C . ASN A 1 95 ? -11.189 4.835 5.598 1.00 96.62 95 ASN A C 1
ATOM 711 O O . ASN A 1 95 ? -11.861 4.836 6.624 1.00 96.62 95 ASN A O 1
ATOM 715 N N . ASP A 1 96 ? -11.684 5.204 4.416 1.00 95.50 96 ASP A N 1
ATOM 716 C CA . ASP A 1 96 ? -13.070 5.638 4.216 1.00 95.50 96 ASP A CA 1
ATOM 717 C C . ASP A 1 96 ? -14.067 4.565 4.670 1.00 95.50 96 ASP A C 1
ATOM 719 O O . ASP A 1 96 ? -14.956 4.849 5.472 1.00 95.50 96 ASP A O 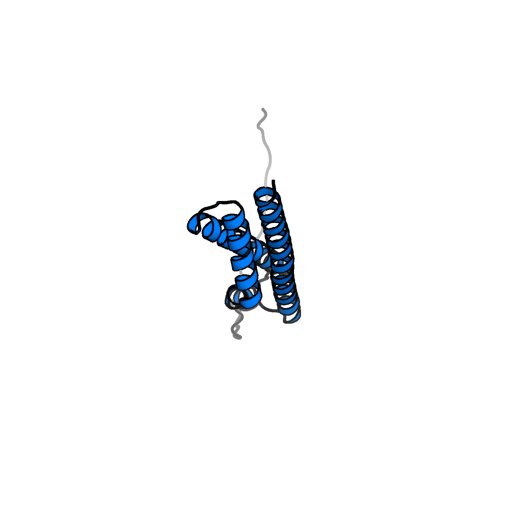1
ATOM 723 N N . ARG A 1 97 ? -13.838 3.298 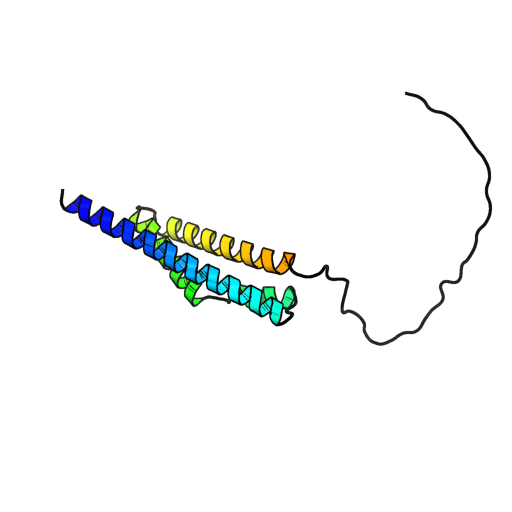4.294 1.00 94.75 97 ARG A N 1
ATOM 724 C CA . ARG A 1 97 ? -14.637 2.162 4.778 1.00 94.75 97 ARG A CA 1
ATOM 725 C C . ARG A 1 97 ? -14.700 2.102 6.306 1.00 94.75 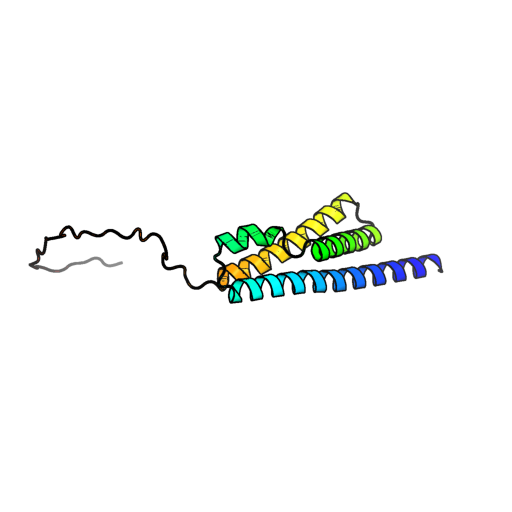97 ARG A C 1
ATOM 727 O O . ARG A 1 97 ? -15.776 1.869 6.852 1.00 94.75 97 ARG A O 1
ATOM 734 N N . PHE A 1 98 ? -13.571 2.277 6.997 1.00 96.00 98 PHE A N 1
ATOM 735 C CA . PHE A 1 98 ? -13.559 2.275 8.460 1.00 96.00 98 PHE A CA 1
ATOM 736 C C . PHE A 1 98 ? -14.370 3.447 9.024 1.00 96.00 98 PHE A C 1
ATOM 738 O O . PHE A 1 98 ? -15.199 3.243 9.908 1.00 96.00 98 PHE A O 1
ATOM 745 N N . GLN A 1 99 ? -14.171 4.658 8.495 1.00 93.19 99 GLN A N 1
ATOM 746 C CA . GLN A 1 99 ? -14.867 5.862 8.959 1.00 93.19 99 GLN A CA 1
ATOM 747 C C . GLN A 1 99 ? -16.380 5.787 8.711 1.00 93.19 99 GLN A C 1
ATOM 749 O O . GLN A 1 99 ? -17.161 6.135 9.593 1.00 93.19 99 GLN A O 1
ATOM 754 N N . GLY A 1 100 ? -16.800 5.286 7.548 1.00 92.38 100 GLY A N 1
ATOM 755 C CA . GLY A 1 100 ? -18.209 5.117 7.192 1.00 92.38 100 GLY A CA 1
ATOM 756 C C . GLY A 1 100 ? -18.920 4.013 7.979 1.00 92.38 100 GLY A C 1
ATOM 757 O O . GLY A 1 100 ? -20.142 4.047 8.108 1.00 92.38 100 GLY A O 1
ATOM 758 N N . ALA A 1 101 ? -18.176 3.049 8.529 1.00 89.19 101 ALA A N 1
ATOM 759 C CA . ALA A 1 101 ? -18.722 1.980 9.362 1.00 89.19 101 ALA A CA 1
ATOM 760 C C . ALA A 1 101 ? -18.825 2.348 10.853 1.00 89.19 101 ALA A C 1
ATOM 762 O O . ALA A 1 101 ? -19.423 1.596 11.628 1.00 89.19 101 ALA A O 1
ATOM 763 N N . GLN A 1 102 ? -18.257 3.482 11.277 1.00 79.56 102 GLN A N 1
ATOM 764 C CA . GLN A 1 102 ? -18.414 3.958 12.647 1.00 79.56 102 GLN A CA 1
ATOM 765 C C . GLN A 1 102 ? -19.866 4.407 12.867 1.00 79.56 102 GLN A C 1
ATOM 767 O O . GLN A 1 102 ? -20.417 5.133 12.034 1.00 79.56 102 GLN A O 1
ATOM 772 N N . PRO A 1 103 ? -20.508 4.027 13.989 1.00 69.50 103 PRO A N 1
ATOM 773 C CA . PRO A 1 103 ? -21.782 4.629 14.353 1.00 69.50 103 PRO A CA 1
ATOM 774 C C . PRO A 1 103 ? -21.602 6.153 14.439 1.00 69.50 103 PRO A C 1
ATOM 776 O O . PRO A 1 103 ? -20.506 6.605 14.792 1.00 69.50 103 PRO A O 1
ATOM 779 N N . PRO A 1 104 ? -22.643 6.957 14.130 1.00 59.72 104 PRO A N 1
ATOM 780 C CA . PRO A 1 104 ? -22.568 8.402 14.283 1.00 59.72 104 PRO A CA 1
ATOM 781 C C . PRO A 1 104 ? -22.079 8.677 15.698 1.00 59.72 104 PRO A C 1
ATOM 783 O O . PRO A 1 104 ? -22.734 8.295 16.669 1.00 59.72 104 PRO A O 1
ATOM 786 N N . GLN A 1 105 ? -20.879 9.248 15.797 1.00 53.53 105 GLN A N 1
ATOM 787 C CA . GLN A 1 105 ? -20.224 9.516 17.064 1.00 53.53 105 GLN A CA 1
ATOM 788 C C . GLN A 1 105 ? -21.043 10.589 17.782 1.00 53.53 105 GLN A C 1
ATOM 790 O O . GLN A 1 105 ? -20.762 11.782 17.698 1.00 53.53 105 GLN A O 1
ATOM 795 N N . VAL A 1 106 ? -22.094 10.176 18.485 1.00 48.44 106 VAL A N 1
ATOM 796 C CA . VAL A 1 106 ? -22.739 10.988 19.506 1.00 48.44 106 VAL A CA 1
ATOM 797 C C . VAL A 1 106 ? -21.756 11.094 20.661 1.00 48.44 106 VAL A C 1
ATOM 799 O O . VAL A 1 106 ? -21.797 10.300 21.589 1.00 48.44 106 VAL A O 1
ATOM 802 N N . ALA A 1 107 ? -20.830 12.047 20.554 1.00 54.25 107 ALA A N 1
ATOM 803 C CA . ALA A 1 107 ? -20.240 12.773 21.675 1.00 54.25 107 ALA A CA 1
ATOM 804 C C . ALA A 1 107 ? -19.977 11.952 22.962 1.00 54.25 107 ALA A C 1
ATOM 806 O O . ALA A 1 107 ? -20.346 12.370 24.057 1.00 54.25 107 ALA A O 1
ATOM 807 N N . ALA A 1 108 ? -19.326 10.795 22.860 1.00 51.81 108 ALA A N 1
ATOM 808 C CA . ALA A 1 108 ? -18.877 10.012 24.008 1.00 51.81 108 ALA A CA 1
ATOM 809 C C . ALA A 1 108 ? -17.347 9.904 23.892 1.00 51.81 108 ALA A C 1
ATOM 811 O O . ALA A 1 108 ? -16.852 9.201 23.025 1.00 51.81 108 ALA A O 1
ATOM 812 N N . ALA A 1 109 ? -16.510 10.620 24.642 1.00 46.62 109 ALA A N 1
ATOM 813 C CA . ALA A 1 109 ? -16.690 11.158 25.977 1.00 46.62 109 ALA A CA 1
ATOM 814 C C . ALA A 1 109 ? -15.961 12.501 26.151 1.00 46.62 109 ALA A C 1
ATOM 816 O O . ALA A 1 109 ? -14.756 12.629 25.949 1.00 46.62 109 ALA A O 1
ATOM 817 N N . SER A 1 110 ? -16.700 13.495 26.626 1.00 45.88 110 SER A N 1
ATOM 818 C CA . SER A 1 110 ? -16.178 14.568 27.472 1.00 45.88 110 SER A CA 1
ATOM 819 C C . SER A 1 110 ? -17.185 14.780 28.591 1.00 45.88 110 SER A C 1
ATOM 821 O O . SER A 1 110 ? -17.831 15.816 28.689 1.00 45.88 110 SER A O 1
ATOM 823 N N . THR A 1 111 ? -17.343 13.750 29.420 1.00 44.09 111 THR A N 1
ATOM 824 C CA . THR A 1 111 ? -17.989 13.883 30.724 1.00 44.09 111 THR A CA 1
ATOM 825 C C . THR A 1 111 ? -16.884 13.811 31.774 1.00 44.09 111 THR A C 1
ATOM 827 O O . THR A 1 111 ? -16.502 12.709 32.171 1.00 44.09 111 THR A O 1
ATOM 830 N N . PRO A 1 112 ? -16.322 14.938 32.244 1.00 44.47 112 PRO A N 1
ATOM 831 C CA . PRO A 1 112 ? -15.741 14.952 33.572 1.00 44.47 112 PRO A CA 1
ATOM 832 C C . PRO A 1 112 ? -16.899 14.784 34.560 1.00 44.47 112 PRO A C 1
ATOM 834 O O . PRO A 1 112 ? -17.886 15.519 34.521 1.00 44.47 112 PRO A O 1
ATOM 837 N N . ALA A 1 113 ? -16.804 13.774 35.418 1.00 51.41 113 ALA A N 1
ATOM 838 C CA . ALA A 1 113 ? -17.699 13.613 36.550 1.00 51.41 113 ALA A CA 1
ATOM 839 C C . ALA A 1 113 ? -17.689 14.898 37.400 1.00 51.41 113 ALA A C 1
ATOM 841 O O . ALA A 1 113 ? -16.647 15.285 37.924 1.00 51.41 113 ALA A O 1
ATOM 842 N N . GLY A 1 114 ? -18.845 15.555 37.520 1.00 40.62 114 GLY A N 1
ATOM 843 C CA . GLY A 1 114 ? -19.006 16.745 38.356 1.00 40.62 114 GLY A CA 1
ATOM 844 C C . GLY A 1 114 ? -20.175 17.630 37.933 1.00 40.62 114 GLY A C 1
ATOM 845 O O . GLY A 1 114 ? -19.979 18.666 37.312 1.00 40.62 114 GLY A O 1
ATOM 846 N N . GLN A 1 115 ? -21.399 17.237 38.284 1.00 42.50 115 GLN A N 1
ATOM 847 C CA . GLN A 1 115 ? -22.530 18.174 38.377 1.00 42.50 115 GLN A CA 1
ATOM 848 C C . GLN A 1 115 ? -22.263 19.195 39.513 1.00 42.50 115 GLN A C 1
ATOM 850 O O . GLN A 1 115 ? -21.587 18.845 40.482 1.00 42.50 115 GLN A O 1
ATOM 855 N N . PRO A 1 116 ? -22.804 20.428 39.441 1.00 46.12 116 PRO A N 1
ATOM 856 C CA . PRO A 1 116 ? -24.186 20.617 39.872 1.00 46.12 116 PRO A CA 1
ATOM 857 C C . PRO A 1 116 ? -25.053 21.459 38.933 1.00 46.12 116 PRO A C 1
ATOM 859 O O . PRO A 1 116 ? -24.613 22.367 38.232 1.00 46.12 116 PRO A O 1
ATOM 862 N N . ALA A 1 117 ? -26.338 21.127 38.996 1.00 48.72 117 ALA A N 1
ATOM 863 C CA . ALA A 1 117 ? -27.456 21.857 38.441 1.00 48.72 117 ALA A CA 1
ATOM 864 C C . ALA A 1 117 ? -27.455 23.345 38.838 1.00 48.72 117 ALA A C 1
ATOM 866 O O . ALA A 1 117 ? -27.418 23.688 40.019 1.00 48.72 117 ALA A O 1
ATOM 867 N N . ALA A 1 118 ? -27.626 24.216 37.844 1.00 43.00 118 ALA A N 1
ATOM 868 C CA . ALA A 1 118 ? -28.080 25.588 38.033 1.00 43.00 118 ALA A CA 1
ATOM 869 C C . ALA A 1 118 ? -29.124 25.931 36.958 1.00 43.00 118 ALA A C 1
ATOM 871 O O . ALA A 1 118 ? -28.819 26.440 35.888 1.00 43.00 118 ALA A O 1
ATOM 872 N N . GLN A 1 119 ? -30.366 25.555 37.268 1.00 45.97 119 GLN A N 1
ATOM 873 C CA . GLN A 1 119 ? -31.570 26.379 37.135 1.00 45.97 119 GLN A CA 1
ATOM 874 C C . GLN A 1 119 ? -31.657 27.291 35.898 1.00 45.97 119 GLN A C 1
ATOM 876 O O . GLN A 1 119 ? -31.274 28.456 35.943 1.00 45.97 119 GLN A O 1
ATOM 881 N N . THR A 1 120 ? -32.314 26.819 34.837 1.00 38.53 120 THR A N 1
ATOM 882 C CA . THR A 1 120 ? -32.979 27.722 33.885 1.00 38.53 120 THR A CA 1
ATOM 883 C C . THR A 1 120 ? -34.456 27.796 34.252 1.00 38.53 120 THR A C 1
ATOM 885 O O . THR A 1 120 ? -35.304 27.091 33.710 1.00 38.53 120 THR A O 1
ATOM 888 N N . ALA A 1 121 ? -34.752 28.627 35.247 1.00 44.97 121 ALA A N 1
ATOM 889 C CA . ALA A 1 121 ? -36.098 29.115 35.483 1.00 44.97 121 ALA A CA 1
ATOM 890 C C . ALA A 1 121 ? -36.351 30.288 34.529 1.00 44.97 121 ALA A C 1
ATOM 892 O O . ALA A 1 121 ? -35.759 31.346 34.703 1.00 44.97 121 ALA A O 1
ATOM 893 N N . ALA A 1 122 ? -37.215 30.091 33.535 1.00 43.94 122 ALA A N 1
ATOM 894 C CA . ALA A 1 122 ? -38.091 31.133 32.992 1.00 43.94 122 ALA A CA 1
ATOM 895 C C . ALA A 1 122 ? -39.108 30.486 32.042 1.00 43.94 122 ALA A C 1
ATOM 897 O O . ALA A 1 122 ? -38.945 30.449 30.826 1.00 43.94 122 ALA A O 1
ATOM 898 N N . GLN A 1 123 ? -40.166 29.942 32.642 1.00 45.38 123 GLN A N 1
ATOM 899 C CA . GLN A 1 123 ? -41.454 29.798 31.981 1.00 45.38 123 GLN A CA 1
ATOM 900 C C . GLN A 1 123 ? -42.073 31.194 31.871 1.00 45.38 123 GLN A C 1
ATOM 902 O O . GLN A 1 123 ? -42.345 31.811 32.898 1.00 45.38 123 GLN A O 1
ATOM 907 N N . THR A 1 124 ? -42.347 31.653 30.653 1.00 38.97 124 THR A N 1
ATOM 908 C CA . THR A 1 124 ? -43.385 32.662 30.400 1.00 38.97 124 THR A CA 1
ATOM 909 C C . THR A 1 124 ? -43.920 32.516 28.976 1.00 38.97 124 THR A C 1
ATOM 911 O O . THR A 1 124 ? -43.335 32.959 27.997 1.00 38.97 124 THR A O 1
ATOM 914 N N . THR A 1 125 ? -45.075 31.874 28.871 1.00 45.66 125 THR A N 1
ATOM 915 C CA . THR A 1 125 ? -46.139 32.161 27.888 1.00 45.66 125 THR A CA 1
ATOM 916 C C . THR A 1 125 ? -47.379 32.508 28.734 1.00 45.66 125 THR A C 1
ATOM 918 O O . THR A 1 125 ? -47.396 32.084 29.894 1.00 45.66 125 THR A O 1
ATOM 921 N N . PRO A 1 126 ? -48.411 33.248 28.267 1.00 52.44 126 PRO A N 1
ATOM 922 C CA . PRO A 1 126 ? -48.950 33.342 26.898 1.00 52.44 126 PRO A CA 1
ATOM 923 C C . PRO A 1 126 ? -49.174 34.820 26.451 1.00 52.44 126 PRO A C 1
ATOM 925 O O . PRO A 1 126 ? -48.868 35.736 27.201 1.00 52.44 126 PRO A O 1
ATOM 928 N N . ALA A 1 127 ? -49.615 35.179 25.240 1.00 46.69 127 ALA A N 1
ATOM 929 C CA . ALA A 1 127 ? -50.946 34.938 24.671 1.00 46.69 127 ALA A CA 1
ATOM 930 C C . ALA A 1 127 ? -51.069 35.565 23.248 1.00 46.69 127 ALA A C 1
ATOM 932 O O . ALA A 1 127 ? -50.199 36.340 22.850 1.00 46.69 127 ALA A O 1
ATOM 933 N N . PRO A 1 128 ? -52.125 35.224 22.477 1.00 61.09 128 PRO A N 1
ATOM 934 C CA . PRO A 1 128 ? -52.190 35.337 21.017 1.00 61.09 128 PRO A CA 1
ATOM 935 C C . PRO A 1 128 ? -53.021 36.537 20.529 1.00 61.09 128 PRO A C 1
ATOM 937 O O . PRO A 1 128 ? -53.920 36.971 21.243 1.00 61.09 128 PRO A O 1
ATOM 940 N N . ALA A 1 129 ? -52.818 36.995 19.285 1.00 44.12 129 ALA A N 1
ATOM 941 C CA . ALA A 1 129 ? -53.894 37.551 18.446 1.00 44.12 129 ALA A CA 1
ATOM 942 C C . ALA A 1 129 ? -53.459 37.858 16.996 1.00 44.12 129 ALA A C 1
ATOM 944 O O . ALA A 1 129 ? -52.422 38.469 16.776 1.00 44.12 129 ALA A O 1
ATOM 945 N N . ALA A 1 130 ? -54.370 37.514 16.073 1.00 49.44 130 ALA A N 1
ATOM 946 C CA . ALA A 1 130 ? -54.707 38.202 14.815 1.00 49.44 130 ALA A CA 1
ATOM 947 C C . ALA A 1 130 ? -53.674 38.160 13.660 1.00 49.44 130 ALA A C 1
ATOM 949 O O . ALA A 1 130 ? -52.589 38.710 13.741 1.00 49.44 130 ALA A O 1
ATOM 950 N N . GLN A 1 131 ? -53.901 37.368 12.605 1.00 48.16 131 GLN A N 1
ATOM 951 C CA . GLN A 1 131 ? -54.832 37.563 11.469 1.00 48.16 131 GLN A CA 1
ATOM 952 C C . GLN A 1 131 ? -54.193 38.295 10.276 1.00 48.16 131 GLN A C 1
ATOM 954 O O . GLN A 1 131 ? -53.812 39.449 10.379 1.00 48.16 131 GLN A O 1
ATOM 959 N N . GLN A 1 132 ? -54.214 37.579 9.142 1.00 47.72 132 GLN A N 1
ATOM 960 C CA . GLN A 1 132 ? -54.499 38.043 7.777 1.00 47.72 132 GLN A CA 1
ATOM 961 C C . GLN A 1 132 ? -53.652 39.186 7.194 1.00 47.72 132 GLN A C 1
ATOM 963 O O . GLN A 1 132 ? -53.754 40.330 7.609 1.00 47.72 132 GLN A O 1
ATOM 968 N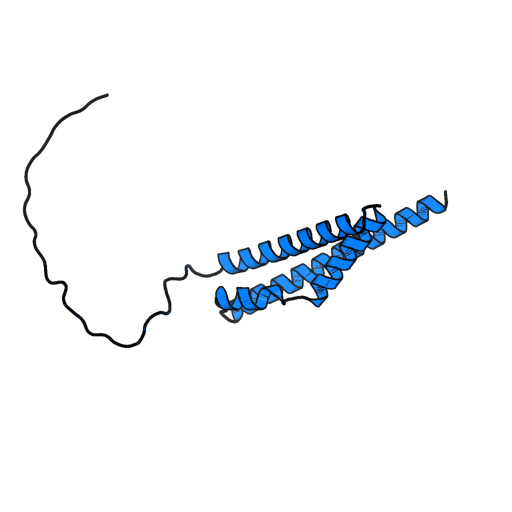 N . ALA A 1 133 ? -52.986 38.911 6.070 1.00 48.47 133 ALA A N 1
ATOM 969 C CA . ALA A 1 133 ? -53.494 39.287 4.743 1.00 48.47 133 ALA A CA 1
ATOM 970 C C . ALA A 1 133 ? -52.355 39.340 3.707 1.00 48.47 133 ALA A C 1
ATOM 972 O O . ALA A 1 133 ? -51.348 40.004 3.913 1.00 48.47 133 ALA A O 1
ATOM 973 N N . SER A 1 134 ? -52.614 38.699 2.565 1.00 50.72 134 SER A N 1
ATOM 974 C CA . SER A 1 134 ? -52.222 39.151 1.223 1.00 50.72 134 SER A CA 1
ATOM 975 C C . SER A 1 134 ? -50.733 39.206 0.859 1.00 50.72 134 SER A C 1
ATOM 977 O O . SER A 1 134 ? -50.010 40.096 1.285 1.00 50.72 134 SER A O 1
ATOM 979 N N . GLN A 1 135 ? -50.329 38.374 -0.107 1.00 47.12 135 GLN A N 1
ATOM 980 C CA . GLN A 1 135 ? -49.861 38.897 -1.401 1.00 47.12 135 GLN A CA 1
ATOM 981 C C . GLN A 1 135 ? -49.847 37.798 -2.487 1.00 47.12 135 GLN A C 1
ATOM 983 O O . GLN A 1 135 ? -49.337 36.706 -2.232 1.00 47.12 135 GLN A O 1
ATOM 988 N N . PRO A 1 136 ? -50.437 38.053 -3.670 1.00 65.62 136 PRO A N 1
ATOM 989 C CA . PRO A 1 136 ? -50.365 37.177 -4.836 1.00 65.62 136 PRO A CA 1
ATOM 990 C C . PRO A 1 136 ? -49.197 37.538 -5.776 1.00 65.62 136 PRO A C 1
ATOM 992 O O . PRO A 1 136 ? -48.748 38.679 -5.765 1.00 65.62 136 PRO A O 1
ATOM 995 N N . HIS A 1 137 ? -48.812 36.535 -6.582 1.00 47.59 137 HIS A N 1
ATOM 996 C CA . HIS A 1 137 ? -48.084 36.529 -7.870 1.00 47.59 137 HIS A CA 1
ATOM 997 C C . HIS A 1 137 ? -46.953 37.534 -8.120 1.00 47.59 137 HIS A C 1
ATOM 999 O O . HIS A 1 137 ? -47.246 38.721 -8.381 1.00 47.59 137 HIS A O 1
#

Sequence (137 aa):
MIATAIAMLLSMQASDTTRASREAFTRCLGRFVDSSMEAGKTAAQFSAEFPQACATEQSAFRNAIIARDTASRSTRASAEESANAEIEDARFNFNDRFQGAQPPQVAAASTPAGQPAAQTAAQTTPAPAAQQASQPH